Protein AF-A0A7J9Y0C4-F1 (afdb_monomer)

Nearest PDB structures (foldseek):
  8fed-assembly1_K  TM=6.195E-01  e=1.958E-02  Mycolicibacterium smegmatis MC2 155
  6s18-assembly1_B  TM=3.245E-01  e=1.858E+00  Pseudomonas putida KT2440
  6s37-assembly1_A  TM=3.570E-01  e=3.323E+00  Pseudomonas putida KT2440
  8dl7-assembly1_A  TM=3.132E-01  e=8.342E+00  Homo sapiens

Sequence (173 aa):
MEDRWAALKERLATLTENVYPVWRERWLPVVILTAALVAVNGVARFIVWQAEVADDDNQILIGLLATIVAALLCVPAGARWAYRHRMSRVIADIGLAVVVAALLVVLVGPYFGGSTPLAEGFGFAVRQFFFYGGVMVFGAALGGLSIVTLGKDWKSRGWKRREDQIRRKPKRV

Radius of gyration: 23.0 Å; Cα contacts (8 Å, |Δi|>4): 136; chains: 1; bounding box: 72×28×74 Å

Foldseek 3Di:
DVVVVVVVVVVVVVCCVVVVVVCCVQCVLLVVLLVVLLVLLLVLLLCCQVVVCVDPVVNVVSVVVSLVVNLQSLQQVLQVDQLPDDPVSSCVSQLVSLLSSLVCCLCVNCVS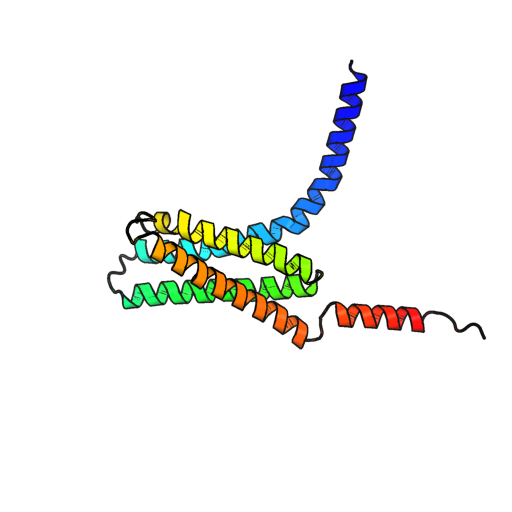NVHHSDPVHPVVSVVSSCVSSVSSVVSSVNSNVVCVVVVSGPVSVVVVVVVVVVVPPPPPD

Secondary structure (DSSP, 8-state):
-HHHHHHHHHHHHHHHHHHHHHHHHHHHHHHHHHHHHHHHHHHHHHHHHHTT---HHHHHHHHHHHHHHHHHHHHHHHHHHHHHS-HHHHHHHHHHHHHHHHHHHHHTGGGGGT--TTTT-HHHHHHHHHHHHHHHHHHHHHHHHHHHHTT--HHHHHHHHHHHHHHHSPP--

Solvent-accessible surface area (backbone atoms only — not comparable to full-atom values): 9056 Å² total; per-residue (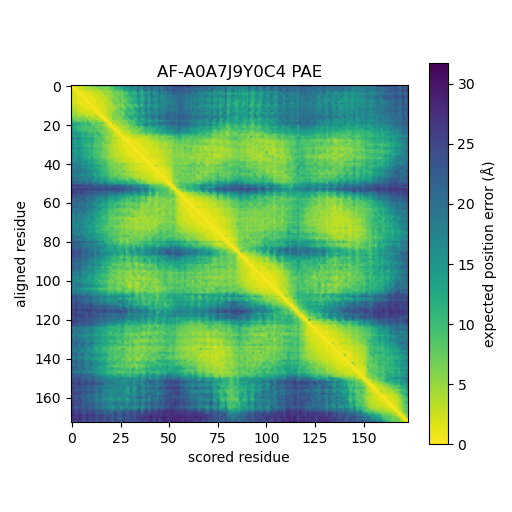Å²): 120,65,69,64,54,53,56,49,51,53,52,49,51,57,47,48,66,62,45,52,59,57,46,51,73,60,46,46,60,38,50,50,52,24,50,51,48,36,48,47,51,38,52,46,33,36,50,47,49,75,63,63,62,83,48,67,69,58,53,51,49,48,55,50,52,38,51,51,53,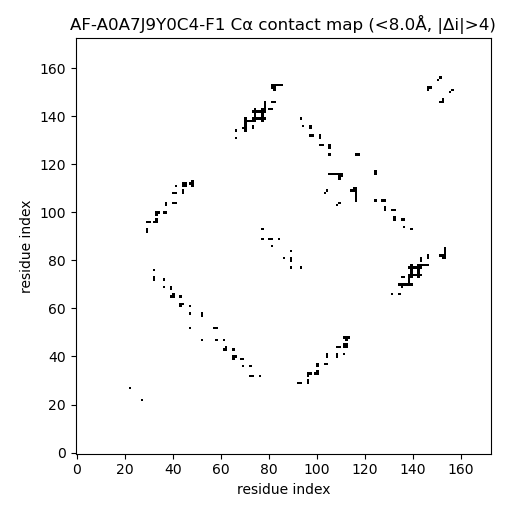42,16,57,58,25,18,60,52,23,25,56,38,47,59,73,47,63,66,76,58,44,52,52,50,50,50,50,27,44,50,53,25,32,50,45,43,51,63,52,34,27,64,46,50,80,44,68,70,59,79,85,35,68,70,52,49,53,50,50,36,52,53,54,35,48,46,36,50,49,22,21,48,53,17,30,48,54,35,51,75,66,60,60,30,58,66,54,55,52,49,52,55,50,48,52,53,60,71,68,49,78,79,86,123

pLDDT: mean 73.61, std 8.01, range [52.47, 91.69]

Structure (mmCIF, N/CA/C/O backbone):
data_AF-A0A7J9Y0C4-F1
#
_entry.id   AF-A0A7J9Y0C4-F1
#
loop_
_atom_site.group_PDB
_atom_site.id
_atom_site.type_symbol
_atom_site.label_atom_id
_atom_site.label_alt_id
_atom_site.label_comp_id
_atom_site.label_asym_id
_atom_site.label_entity_id
_atom_site.label_seq_id
_atom_site.pdbx_PDB_ins_code
_atom_site.Cartn_x
_atom_site.Cartn_y
_atom_site.Cartn_z
_atom_site.occupancy
_atom_site.B_iso_or_equiv
_atom_site.auth_seq_id
_atom_site.auth_comp_id
_atom_site.auth_asym_id
_atom_site.auth_atom_id
_atom_site.pdbx_PDB_model_num
ATOM 1 N N . MET A 1 1 ? -49.471 9.489 -10.224 1.00 77.38 1 MET A N 1
ATOM 2 C CA . MET A 1 1 ? -48.169 8.905 -10.642 1.00 77.38 1 MET A CA 1
ATOM 3 C C . MET A 1 1 ? -47.024 9.698 -10.006 1.00 77.38 1 MET A C 1
ATOM 5 O O . MET A 1 1 ? -46.015 9.095 -9.658 1.00 77.38 1 MET A O 1
ATOM 9 N N . GLU A 1 2 ? -47.213 11.004 -9.764 1.00 86.00 2 GLU A N 1
ATOM 10 C CA . GLU A 1 2 ? -46.313 11.878 -8.996 1.00 86.00 2 GLU A CA 1
ATOM 11 C C . GLU A 1 2 ? -45.940 11.377 -7.592 1.00 86.00 2 GLU A C 1
ATOM 13 O O . GLU A 1 2 ? -44.769 11.466 -7.229 1.00 86.00 2 GLU A O 1
ATOM 18 N N . ASP A 1 3 ? -46.862 10.791 -6.823 1.00 87.25 3 ASP A N 1
ATOM 19 C CA . ASP A 1 3 ? -46.571 10.398 -5.428 1.00 87.25 3 ASP A CA 1
ATOM 20 C C . ASP A 1 3 ? -45.463 9.339 -5.321 1.00 87.25 3 ASP A C 1
ATOM 22 O O . ASP A 1 3 ? -44.634 9.354 -4.409 1.00 87.25 3 ASP A O 1
ATOM 26 N N . ARG A 1 4 ? -45.378 8.447 -6.318 1.00 88.56 4 ARG A N 1
ATOM 27 C CA . ARG A 1 4 ? -44.307 7.442 -6.408 1.00 88.56 4 ARG A CA 1
ATOM 28 C C . ARG A 1 4 ? -42.948 8.082 -6.690 1.00 88.56 4 ARG A C 1
ATOM 30 O O . ARG A 1 4 ? -41.934 7.570 -6.223 1.00 88.56 4 ARG A O 1
ATOM 37 N N . TRP A 1 5 ? -42.924 9.190 -7.431 1.00 89.00 5 TRP A N 1
ATOM 38 C CA . TRP A 1 5 ? -41.705 9.938 -7.738 1.00 89.00 5 TRP A CA 1
ATOM 39 C C . TRP A 1 5 ? -41.221 10.766 -6.548 1.00 89.00 5 TRP A C 1
ATOM 41 O O . TRP A 1 5 ? -40.013 10.836 -6.320 1.00 89.00 5 TRP A O 1
ATOM 51 N N . ALA A 1 6 ? -42.136 11.336 -5.760 1.00 91.19 6 ALA A N 1
ATOM 52 C CA . ALA A 1 6 ? -41.797 12.036 -4.522 1.00 91.19 6 ALA A CA 1
ATOM 53 C C . ALA A 1 6 ? -41.156 11.081 -3.498 1.00 91.19 6 ALA A C 1
ATOM 55 O O . ALA A 1 6 ? -40.050 11.340 -3.021 1.00 91.19 6 ALA A O 1
ATOM 56 N N . ALA A 1 7 ? -41.770 9.914 -3.278 1.00 89.69 7 ALA A N 1
ATOM 57 C CA . ALA A 1 7 ? -41.233 8.885 -2.386 1.00 89.69 7 ALA A CA 1
ATOM 58 C C . ALA A 1 7 ? -39.870 8.328 -2.853 1.00 89.69 7 ALA A C 1
ATOM 60 O O . ALA A 1 7 ? -39.013 7.983 -2.037 1.00 89.69 7 ALA A O 1
ATOM 61 N N . LEU A 1 8 ? -39.637 8.250 -4.169 1.00 89.69 8 LEU A N 1
ATOM 62 C CA . LEU A 1 8 ? -38.345 7.841 -4.733 1.00 89.69 8 LEU A CA 1
ATOM 63 C C . LEU A 1 8 ? -37.245 8.875 -4.475 1.00 89.69 8 LEU A C 1
ATOM 65 O O . LEU A 1 8 ? -36.132 8.492 -4.124 1.00 89.69 8 LEU A O 1
ATOM 69 N N . LYS A 1 9 ? -37.545 10.171 -4.615 1.00 91.69 9 LYS A N 1
ATOM 70 C CA . LYS A 1 9 ? -36.578 11.249 -4.353 1.00 91.69 9 LYS A CA 1
ATOM 71 C C . LYS A 1 9 ? -36.159 11.292 -2.886 1.00 91.69 9 LYS A C 1
ATOM 73 O O . LYS A 1 9 ? -34.971 11.408 -2.607 1.00 91.69 9 LYS A O 1
ATOM 78 N N . GLU A 1 10 ? -37.102 11.123 -1.965 1.00 89.75 10 GLU A N 1
ATOM 79 C CA . GLU A 1 10 ? -36.823 11.081 -0.525 1.00 89.75 10 GLU A CA 1
ATOM 80 C C 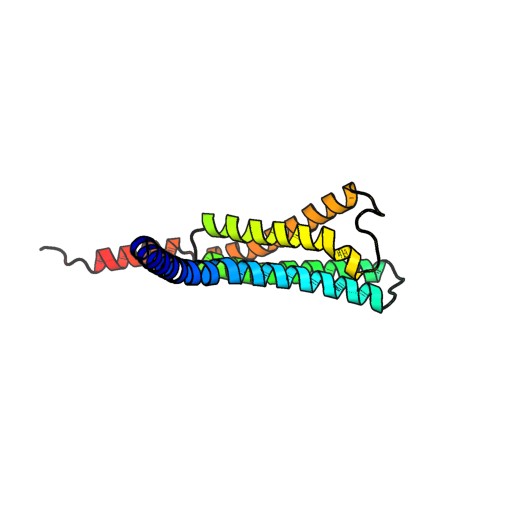. GLU A 1 10 ? -35.981 9.851 -0.138 1.00 89.75 10 GLU A C 1
ATOM 82 O O . GLU A 1 10 ? -35.003 9.950 0.608 1.00 89.75 10 GLU A O 1
ATOM 87 N N . ARG A 1 11 ? -36.274 8.688 -0.735 1.00 85.44 11 ARG A N 1
ATOM 88 C CA . ARG A 1 11 ? -35.441 7.485 -0.580 1.00 85.44 11 ARG A CA 1
ATOM 89 C C . ARG A 1 11 ? -34.039 7.659 -1.155 1.00 85.44 11 ARG A C 1
ATOM 91 O O . ARG A 1 11 ? -33.076 7.208 -0.547 1.00 85.44 11 ARG A O 1
ATOM 98 N N . LEU A 1 12 ? -33.897 8.309 -2.307 1.00 85.19 12 LEU A N 1
ATOM 99 C CA . LEU A 1 12 ? -32.582 8.575 -2.889 1.00 85.19 12 LEU A CA 1
ATOM 100 C C . LEU A 1 12 ? -31.783 9.560 -2.032 1.00 85.19 12 LEU A C 1
ATOM 102 O O . LEU A 1 12 ? -30.613 9.294 -1.782 1.00 85.19 12 LEU A O 1
ATOM 106 N N . ALA A 1 13 ? -32.417 10.619 -1.522 1.00 84.75 13 ALA A N 1
ATOM 107 C CA . ALA A 1 13 ? -31.786 11.596 -0.637 1.00 84.75 13 ALA A CA 1
ATOM 108 C C . ALA A 1 13 ? -31.270 10.943 0.660 1.00 84.75 13 ALA A C 1
ATOM 110 O O . ALA A 1 13 ? -30.095 11.080 1.003 1.00 84.75 13 ALA A O 1
ATOM 111 N N . THR A 1 14 ? -32.105 10.137 1.319 1.00 82.00 14 THR A N 1
ATOM 112 C CA . THR A 1 14 ? -31.733 9.416 2.552 1.00 82.00 14 THR A CA 1
ATOM 113 C C . THR A 1 14 ? -30.663 8.346 2.324 1.00 82.00 14 THR A C 1
ATOM 115 O O . THR A 1 14 ? -29.793 8.148 3.180 1.00 82.00 14 THR A O 1
ATOM 118 N N . LEU A 1 15 ? -30.678 7.668 1.169 1.00 78.06 15 LEU A N 1
ATOM 119 C CA . LEU A 1 15 ? -29.606 6.753 0.776 1.00 78.06 15 LEU A CA 1
ATOM 120 C C . LEU A 1 15 ? -28.305 7.514 0.549 1.00 78.06 15 LEU A C 1
ATOM 122 O O . LEU A 1 15 ? -27.283 7.126 1.103 1.00 78.06 15 LEU A O 1
ATOM 126 N N . THR A 1 16 ? -28.324 8.612 -0.206 1.00 73.75 16 THR A N 1
ATOM 127 C CA . THR A 1 16 ? -27.120 9.412 -0.436 1.00 73.75 16 THR A CA 1
ATOM 128 C C . THR A 1 16 ? -26.520 9.929 0.868 1.00 73.75 16 THR A C 1
ATOM 130 O O . THR A 1 16 ? -25.330 9.737 1.111 1.00 73.75 16 THR A O 1
ATOM 133 N N . GLU A 1 17 ? -27.338 10.495 1.752 1.00 74.25 17 GLU A N 1
ATOM 134 C CA . GLU A 1 17 ? -26.893 11.105 3.005 1.00 74.25 17 GLU A CA 1
ATOM 135 C C . GLU A 1 17 ? -26.250 10.091 3.966 1.00 74.25 17 GLU A C 1
ATOM 137 O O . GLU A 1 17 ? -25.229 10.390 4.584 1.00 74.25 17 GLU A O 1
ATOM 142 N N . ASN A 1 18 ? -26.758 8.854 4.018 1.00 71.56 18 ASN A N 1
ATOM 143 C CA . ASN A 1 18 ? -26.165 7.783 4.827 1.00 71.56 18 ASN A CA 1
ATOM 144 C C . ASN A 1 18 ? -24.964 7.091 4.160 1.00 71.56 18 ASN A C 1
ATOM 146 O O . ASN A 1 18 ? -24.058 6.610 4.843 1.00 71.56 18 ASN A O 1
ATOM 150 N N . VAL A 1 19 ? -24.937 7.015 2.828 1.00 65.81 19 VAL A N 1
ATOM 151 C CA . VAL A 1 19 ? -23.912 6.281 2.068 1.00 65.81 19 VAL A CA 1
ATOM 152 C C . VAL A 1 19 ? -22.640 7.118 1.891 1.00 65.81 19 VAL A C 1
ATOM 154 O O . VAL A 1 19 ? -21.536 6.585 2.030 1.00 65.81 19 VAL A O 1
ATOM 157 N N . TYR A 1 20 ? -22.755 8.429 1.662 1.00 62.38 20 TYR A N 1
ATOM 158 C CA . TYR A 1 20 ? -21.607 9.323 1.468 1.00 62.38 20 TYR A CA 1
ATOM 159 C C . TYR A 1 20 ? -20.570 9.333 2.610 1.00 62.38 20 TYR A C 1
ATOM 161 O O . TYR A 1 20 ? -19.376 9.226 2.300 1.00 62.38 20 TYR A O 1
ATOM 169 N N . PRO A 1 21 ? -20.940 9.437 3.904 1.00 67.19 21 PRO A N 1
ATOM 170 C CA . PRO A 1 21 ? -19.956 9.463 4.988 1.00 67.19 21 PRO A CA 1
ATOM 171 C C . PRO A 1 21 ? -19.225 8.123 5.128 1.00 67.19 21 PRO A C 1
ATOM 173 O O . PRO A 1 21 ? -18.002 8.096 5.272 1.00 67.19 21 PRO A O 1
ATOM 176 N N . VAL A 1 22 ? -19.943 7.004 4.975 1.00 68.50 22 VAL A N 1
ATOM 177 C CA . VAL A 1 22 ? -19.369 5.651 5.053 1.00 68.50 22 VAL A CA 1
ATOM 178 C C . VAL A 1 22 ? -18.392 5.397 3.904 1.00 68.50 22 VAL A C 1
ATOM 180 O O . VAL A 1 22 ? -17.331 4.803 4.118 1.00 68.50 22 VAL A O 1
ATOM 183 N N . TRP A 1 23 ? -18.714 5.865 2.692 1.00 70.50 23 TRP A N 1
ATOM 184 C CA . TRP A 1 23 ? -17.809 5.745 1.551 1.00 70.50 23 TRP A CA 1
ATOM 185 C C . TRP A 1 23 ? -16.527 6.543 1.757 1.00 70.50 23 TRP A C 1
ATOM 187 O O . TRP A 1 23 ? -15.430 6.010 1.580 1.00 70.50 23 TRP A O 1
ATOM 197 N N . ARG A 1 24 ? -16.653 7.807 2.171 1.00 73.00 24 ARG A N 1
ATOM 198 C CA . ARG A 1 24 ? -15.507 8.705 2.312 1.00 73.00 24 ARG A CA 1
ATOM 199 C C . ARG A 1 24 ? -14.589 8.289 3.464 1.00 73.00 24 ARG A C 1
ATOM 201 O O . ARG A 1 24 ? -13.379 8.304 3.296 1.00 73.00 24 ARG A O 1
ATOM 208 N N . GLU A 1 25 ? -15.109 7.861 4.612 1.00 73.06 25 GLU A N 1
ATOM 209 C CA . GLU A 1 25 ? -14.238 7.454 5.727 1.00 73.06 25 GLU A CA 1
ATOM 210 C C . GLU A 1 25 ? -13.510 6.131 5.483 1.00 73.06 25 GLU A C 1
ATOM 212 O O . GLU A 1 25 ? -12.372 5.964 5.934 1.00 73.06 25 GLU A O 1
ATOM 217 N N . ARG A 1 26 ? -14.147 5.191 4.774 1.00 72.00 26 ARG A N 1
ATOM 218 C CA . ARG A 1 26 ? -13.587 3.852 4.567 1.00 72.00 26 ARG A CA 1
ATOM 219 C C . ARG A 1 26 ? -12.722 3.745 3.318 1.00 72.00 26 ARG A C 1
ATOM 221 O O . ARG A 1 26 ? -11.640 3.171 3.389 1.00 72.00 26 ARG A O 1
ATOM 228 N N . TRP A 1 27 ? -13.186 4.276 2.190 1.00 76.56 27 TRP A N 1
ATOM 229 C CA . TRP A 1 27 ? -12.531 4.069 0.897 1.00 76.56 27 TRP A CA 1
ATOM 230 C C . TRP A 1 27 ? -11.517 5.153 0.557 1.00 76.56 27 TRP A C 1
ATOM 232 O O . TRP A 1 27 ? -10.552 4.861 -0.138 1.00 76.56 27 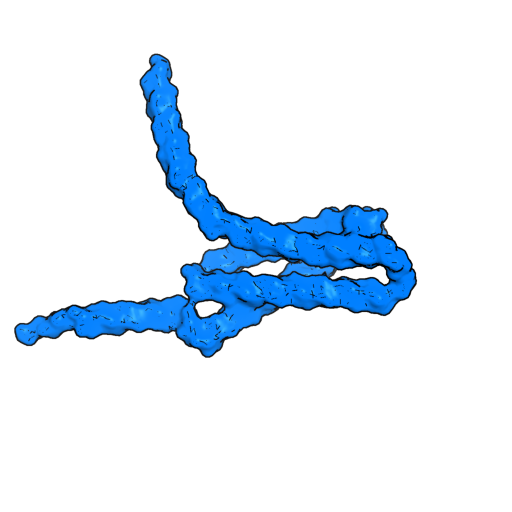TRP A O 1
ATOM 242 N N . LEU A 1 28 ? -11.660 6.375 1.079 1.00 78.56 28 LEU A N 1
ATOM 243 C CA . LEU A 1 28 ? -10.689 7.442 0.816 1.00 78.56 28 LEU A CA 1
ATOM 244 C C . LEU A 1 28 ? -9.262 7.055 1.253 1.00 78.56 28 LEU A C 1
ATOM 246 O O . LEU A 1 28 ? -8.349 7.234 0.453 1.00 78.56 28 LEU A O 1
ATOM 250 N N . PRO A 1 29 ? -9.024 6.462 2.443 1.00 76.50 29 PRO A N 1
ATOM 251 C CA . PRO A 1 29 ? -7.674 6.048 2.823 1.00 76.50 29 PRO A CA 1
ATOM 252 C C . PRO A 1 29 ? -7.139 4.894 1.959 1.00 76.50 29 PRO A C 1
ATOM 254 O O . PRO A 1 29 ? -5.955 4.886 1.640 1.00 76.50 29 PRO A O 1
ATOM 257 N N . VAL A 1 30 ? -8.006 3.957 1.546 1.00 75.81 30 VAL A N 1
ATOM 258 C CA . VAL A 1 30 ? -7.665 2.852 0.624 1.00 75.81 30 VAL A CA 1
ATOM 259 C C . VAL A 1 30 ? -7.215 3.412 -0.725 1.00 75.81 30 VAL A C 1
ATOM 261 O O . VAL A 1 30 ? -6.163 3.032 -1.236 1.00 75.81 30 VAL A O 1
ATOM 264 N N . VAL A 1 31 ? -7.991 4.343 -1.283 1.00 78.88 31 VAL A N 1
ATOM 265 C CA . VAL A 1 31 ? -7.710 4.981 -2.573 1.00 78.88 31 VAL A CA 1
ATOM 266 C C . VAL A 1 31 ? -6.439 5.821 -2.497 1.00 78.88 31 VAL A C 1
ATOM 268 O O . VAL A 1 31 ? -5.605 5.709 -3.387 1.00 78.88 31 VAL A O 1
ATOM 271 N N . ILE A 1 32 ? -6.241 6.599 -1.427 1.00 81.56 32 ILE A N 1
ATOM 272 C CA . ILE A 1 32 ? -5.019 7.393 -1.227 1.00 81.56 32 ILE A CA 1
ATOM 273 C C . ILE A 1 32 ? -3.789 6.487 -1.139 1.00 81.56 32 ILE A C 1
ATOM 275 O O . ILE A 1 32 ? -2.789 6.765 -1.792 1.00 81.56 32 ILE A O 1
ATOM 279 N N . LEU A 1 33 ? -3.856 5.398 -0.365 1.00 77.38 33 LEU A N 1
ATOM 280 C CA . LEU A 1 33 ? -2.743 4.456 -0.246 1.00 77.38 33 LEU A CA 1
ATOM 281 C C . LEU A 1 33 ? -2.435 3.801 -1.596 1.00 77.38 33 LEU A C 1
ATOM 283 O O . LEU A 1 33 ? -1.284 3.774 -2.016 1.00 77.38 33 LEU A O 1
ATOM 287 N N . THR A 1 34 ? -3.468 3.337 -2.299 1.00 80.69 34 THR A N 1
ATOM 288 C CA . THR A 1 34 ? -3.335 2.744 -3.637 1.00 80.69 34 THR A CA 1
ATOM 289 C C . THR A 1 34 ? -2.694 3.736 -4.610 1.00 80.69 34 THR A C 1
ATOM 291 O O . THR A 1 34 ? -1.720 3.401 -5.277 1.00 80.69 34 THR A O 1
ATOM 294 N N . ALA A 1 35 ? -3.189 4.976 -4.649 1.00 78.50 35 ALA A N 1
ATOM 295 C CA . ALA A 1 35 ? -2.659 6.034 -5.501 1.00 78.50 35 ALA A CA 1
ATOM 296 C C . ALA A 1 35 ? -1.202 6.376 -5.160 1.00 78.50 35 ALA A C 1
ATOM 298 O O . ALA A 1 35 ? -0.390 6.518 -6.068 1.00 78.50 35 ALA A O 1
ATOM 299 N N . ALA A 1 36 ? -0.848 6.451 -3.874 1.00 81.19 36 ALA A N 1
ATOM 300 C CA . ALA A 1 36 ? 0.523 6.705 -3.438 1.00 81.19 36 ALA A CA 1
ATOM 301 C C . ALA A 1 36 ? 1.480 5.582 -3.872 1.00 81.19 36 ALA A C 1
ATOM 303 O O . ALA A 1 36 ? 2.551 5.859 -4.405 1.00 81.19 36 ALA A O 1
ATOM 304 N N . LEU A 1 37 ? 1.080 4.318 -3.703 1.00 80.00 37 LEU A N 1
ATOM 305 C CA . LEU A 1 37 ? 1.883 3.155 -4.102 1.00 80.00 37 LEU A CA 1
ATOM 306 C C . LEU A 1 37 ? 2.097 3.096 -5.619 1.00 80.00 37 LEU A C 1
ATOM 308 O O . LEU A 1 37 ? 3.208 2.836 -6.088 1.00 80.00 37 LEU A O 1
ATOM 312 N N . VAL A 1 38 ? 1.045 3.380 -6.390 1.00 79.19 38 VAL A N 1
ATOM 313 C CA . VAL A 1 38 ? 1.130 3.469 -7.853 1.00 79.19 38 VAL A CA 1
ATOM 314 C C . VAL A 1 38 ? 2.019 4.639 -8.271 1.00 79.19 38 VAL A C 1
ATOM 316 O O . VAL A 1 38 ? 2.871 4.463 -9.138 1.00 79.19 38 VAL A O 1
ATOM 319 N N . ALA A 1 39 ? 1.884 5.804 -7.632 1.00 79.94 39 ALA A N 1
ATOM 320 C CA . ALA A 1 39 ? 2.675 6.989 -7.949 1.00 79.94 39 ALA A CA 1
ATOM 321 C C . ALA A 1 39 ? 4.176 6.771 -7.712 1.00 79.94 39 ALA A C 1
ATOM 323 O O . ALA A 1 39 ? 4.969 7.099 -8.588 1.00 79.94 39 ALA A O 1
ATOM 324 N N . VAL A 1 40 ? 4.578 6.166 -6.587 1.00 79.94 40 VAL A N 1
ATOM 325 C CA . VAL A 1 40 ? 6.000 5.873 -6.311 1.00 79.94 40 VAL A CA 1
ATOM 326 C C . VAL A 1 40 ? 6.600 4.976 -7.396 1.00 79.94 40 VAL A C 1
ATOM 328 O O . VAL A 1 40 ? 7.688 5.260 -7.893 1.00 79.94 40 VAL A O 1
ATOM 331 N N . ASN A 1 41 ? 5.878 3.932 -7.814 1.00 79.50 41 ASN A N 1
ATOM 332 C CA . ASN A 1 41 ? 6.336 3.058 -8.899 1.00 79.50 41 ASN A CA 1
ATOM 333 C C . ASN A 1 41 ? 6.387 3.768 -10.248 1.00 79.50 41 ASN A C 1
ATOM 335 O O . ASN A 1 41 ? 7.340 3.582 -11.001 1.00 79.50 41 ASN A O 1
ATOM 339 N N . GLY A 1 42 ? 5.352 4.550 -10.559 1.00 76.81 42 GLY A N 1
ATOM 340 C CA . GLY A 1 42 ? 5.271 5.307 -11.802 1.00 76.81 42 GLY A CA 1
ATOM 341 C C . GLY A 1 42 ? 6.424 6.298 -11.923 1.00 76.81 42 GLY A C 1
ATOM 342 O O . GLY A 1 42 ? 7.097 6.320 -12.946 1.00 76.81 42 GLY A O 1
ATOM 343 N N . VAL A 1 43 ? 6.715 7.046 -10.854 1.00 78.19 43 VAL A N 1
ATOM 344 C CA . VAL A 1 43 ? 7.828 8.005 -10.803 1.00 78.19 43 VAL A CA 1
ATOM 345 C C . VAL A 1 43 ? 9.174 7.300 -10.934 1.00 78.19 43 VAL A C 1
ATOM 347 O O . VAL A 1 43 ? 10.007 7.748 -11.712 1.00 78.19 43 VAL A O 1
ATOM 350 N N . ALA A 1 44 ? 9.388 6.179 -10.240 1.00 76.31 44 ALA A N 1
ATOM 351 C CA . ALA A 1 44 ? 10.634 5.423 -10.359 1.00 76.31 44 ALA A CA 1
ATOM 352 C C . ALA A 1 44 ? 10.883 4.946 -11.799 1.00 76.31 44 ALA A C 1
ATOM 354 O O . ALA A 1 44 ? 11.974 5.134 -12.331 1.00 76.31 44 ALA A O 1
ATOM 355 N N . ARG A 1 45 ? 9.855 4.392 -12.458 1.00 72.81 45 ARG A N 1
ATOM 356 C CA . ARG A 1 45 ? 9.945 3.979 -13.866 1.00 72.81 45 ARG A CA 1
ATOM 357 C C . ARG A 1 45 ? 10.131 5.160 -14.814 1.00 72.81 45 ARG A C 1
ATOM 359 O O . ARG A 1 45 ? 10.916 5.055 -15.747 1.00 72.81 45 ARG A O 1
ATOM 366 N N . PHE A 1 46 ? 9.459 6.276 -14.548 1.00 76.00 46 PHE A N 1
ATOM 367 C CA . PHE A 1 46 ? 9.610 7.495 -15.333 1.00 76.00 46 PHE A CA 1
ATOM 368 C C . PHE A 1 46 ? 11.032 8.061 -15.242 1.00 76.00 46 PHE A C 1
ATOM 370 O O . PHE A 1 46 ? 11.577 8.475 -16.258 1.00 76.00 46 PHE A O 1
ATOM 377 N N . ILE A 1 47 ? 11.656 8.031 -14.057 1.00 75.06 47 ILE A N 1
ATOM 378 C CA . ILE A 1 47 ? 13.053 8.448 -13.864 1.00 75.06 47 ILE A CA 1
ATOM 379 C C . ILE A 1 47 ? 13.998 7.544 -14.656 1.00 75.06 47 ILE A C 1
ATOM 381 O O . ILE A 1 47 ? 14.835 8.062 -15.384 1.00 75.06 47 ILE A O 1
ATOM 385 N N . VAL A 1 48 ? 13.850 6.218 -14.550 1.00 73.50 48 VAL A N 1
ATOM 386 C CA . VAL A 1 48 ? 14.679 5.260 -15.310 1.00 73.50 48 VAL A CA 1
ATOM 387 C C . VAL A 1 48 ? 14.562 5.509 -16.814 1.00 73.50 48 VAL A C 1
ATOM 389 O O . VAL A 1 48 ? 15.570 5.525 -17.513 1.00 73.50 48 VAL A O 1
ATOM 392 N N . TRP A 1 49 ? 13.340 5.746 -17.297 1.00 70.94 49 TRP A N 1
ATOM 393 C CA . TRP A 1 49 ? 13.074 6.000 -18.709 1.00 70.94 49 TRP A CA 1
ATOM 394 C C . TRP A 1 49 ? 13.630 7.345 -19.194 1.00 70.94 49 TRP A C 1
ATOM 396 O O . TRP A 1 49 ? 14.289 7.394 -20.225 1.00 70.94 49 TRP A O 1
ATOM 406 N N . GLN A 1 50 ? 13.403 8.434 -18.452 1.00 75.38 50 GLN A N 1
ATOM 407 C CA . GLN A 1 50 ? 13.879 9.773 -18.823 1.00 75.38 50 GLN A CA 1
ATOM 408 C C . GLN A 1 50 ? 15.394 9.933 -18.716 1.00 75.38 50 GLN A C 1
ATOM 410 O O . GLN A 1 50 ? 15.976 10.702 -19.473 1.00 75.38 50 GLN A O 1
ATOM 415 N N . ALA A 1 51 ? 16.029 9.254 -17.763 1.00 70.25 51 ALA A N 1
ATOM 416 C CA . ALA A 1 51 ? 17.464 9.365 -17.552 1.00 70.25 51 ALA A CA 1
ATOM 417 C C . ALA A 1 51 ? 18.286 8.431 -18.459 1.00 70.25 51 ALA A C 1
ATOM 419 O O . ALA A 1 51 ? 19.502 8.403 -18.295 1.00 70.25 51 ALA A O 1
ATOM 420 N N . GLU A 1 52 ? 17.643 7.677 -19.372 1.00 65.19 52 GLU A N 1
ATOM 421 C CA . GLU A 1 52 ? 18.278 6.679 -20.255 1.00 65.19 52 GLU A CA 1
ATOM 422 C C . GLU A 1 52 ? 19.358 5.877 -19.518 1.00 65.19 52 GLU A C 1
ATOM 424 O O . GLU A 1 52 ? 20.491 5.732 -19.978 1.00 65.19 52 GLU A O 1
ATOM 429 N N . VAL A 1 53 ? 19.020 5.410 -18.311 1.00 62.22 53 VAL A N 1
ATOM 430 C CA . VAL A 1 53 ? 19.966 4.701 -17.450 1.00 62.22 53 VAL A CA 1
ATOM 431 C C . VAL A 1 53 ? 20.293 3.370 -18.120 1.00 62.22 53 VAL A C 1
ATOM 433 O O . VAL A 1 53 ? 19.561 2.400 -17.966 1.00 62.22 53 VAL A O 1
ATOM 436 N N . ALA A 1 54 ? 21.372 3.348 -18.900 1.00 56.72 54 ALA A N 1
ATOM 437 C CA . ALA A 1 54 ? 21.819 2.178 -19.652 1.00 56.72 54 ALA A CA 1
ATOM 438 C C . ALA A 1 54 ? 22.549 1.145 -18.777 1.00 56.72 54 ALA A C 1
ATOM 440 O O . ALA A 1 54 ? 22.865 0.059 -19.250 1.00 56.72 54 ALA A O 1
ATOM 441 N N . ASP A 1 55 ? 22.845 1.502 -17.524 1.00 72.19 55 ASP A N 1
ATOM 442 C CA . ASP A 1 55 ? 23.609 0.679 -16.592 1.00 72.19 55 ASP A CA 1
ATOM 443 C C . ASP A 1 55 ? 22.660 -0.155 -15.714 1.00 72.19 55 ASP A C 1
ATOM 445 O O . ASP A 1 55 ? 21.897 0.397 -14.907 1.00 72.19 55 ASP A O 1
ATOM 449 N N . ASP A 1 56 ? 22.711 -1.481 -15.868 1.00 69.38 56 ASP A N 1
ATOM 450 C CA . ASP A 1 56 ? 21.804 -2.440 -15.216 1.00 69.38 56 ASP A CA 1
ATOM 451 C C . ASP A 1 56 ? 21.795 -2.288 -13.681 1.00 69.38 56 ASP A C 1
ATOM 453 O O . ASP A 1 56 ? 20.742 -2.369 -13.037 1.00 69.38 56 ASP A O 1
ATOM 457 N N . ASP A 1 57 ? 22.951 -1.984 -13.084 1.00 76.38 57 ASP A N 1
ATOM 458 C CA . ASP A 1 57 ? 23.101 -1.808 -11.635 1.00 76.38 57 ASP A CA 1
ATOM 459 C C . ASP A 1 57 ? 22.275 -0.627 -11.100 1.00 76.38 57 ASP A C 1
ATOM 461 O O . ASP A 1 57 ? 21.624 -0.719 -10.051 1.00 76.38 57 ASP A O 1
ATOM 465 N N . ASN A 1 58 ? 22.232 0.483 -11.842 1.00 74.06 58 ASN A N 1
ATOM 466 C CA . ASN A 1 58 ? 21.470 1.667 -11.451 1.00 74.06 58 ASN A CA 1
ATOM 467 C C . ASN A 1 58 ? 19.961 1.430 -11.589 1.00 74.06 58 ASN A C 1
ATOM 469 O O . ASN A 1 58 ? 19.180 1.873 -10.741 1.00 74.06 58 ASN A O 1
ATOM 473 N N . GLN A 1 59 ? 19.538 0.684 -12.611 1.00 71.56 59 GLN A N 1
ATOM 474 C CA . GLN A 1 59 ? 18.137 0.316 -12.795 1.00 71.56 59 GLN A CA 1
ATOM 475 C C . GLN A 1 59 ? 17.636 -0.593 -11.660 1.00 71.56 59 GLN A C 1
ATOM 477 O O . GLN A 1 59 ? 16.541 -0.373 -11.124 1.00 71.56 59 GLN A O 1
ATOM 482 N N . ILE A 1 60 ? 18.455 -1.561 -11.233 1.00 75.81 60 ILE A N 1
ATOM 483 C CA . ILE A 1 60 ? 18.157 -2.433 -10.088 1.00 75.81 60 ILE A CA 1
ATOM 484 C C . ILE A 1 60 ? 18.071 -1.617 -8.792 1.00 75.81 60 ILE A C 1
ATOM 486 O O . ILE A 1 60 ? 17.110 -1.777 -8.031 1.00 75.81 60 ILE A O 1
ATOM 490 N N . LEU A 1 61 ? 19.024 -0.710 -8.545 1.00 77.75 61 LEU A N 1
ATOM 491 C CA . LEU A 1 61 ? 19.032 0.143 -7.351 1.00 77.75 61 LEU A CA 1
ATOM 492 C C . LEU A 1 61 ? 17.799 1.050 -7.267 1.00 77.75 61 LEU A C 1
ATOM 494 O O . LEU A 1 61 ? 17.186 1.146 -6.201 1.00 77.75 61 LEU A O 1
ATOM 498 N N . ILE A 1 62 ? 17.389 1.677 -8.374 1.00 76.00 62 ILE A N 1
ATOM 499 C CA . ILE A 1 62 ? 16.194 2.535 -8.410 1.00 76.00 62 ILE A CA 1
ATOM 500 C C . ILE A 1 62 ? 14.930 1.714 -8.120 1.00 76.00 62 ILE A C 1
ATOM 502 O O . ILE A 1 62 ? 14.093 2.130 -7.313 1.00 76.00 62 ILE A O 1
ATOM 506 N N . GLY A 1 63 ? 14.803 0.525 -8.720 1.00 75.19 63 GLY A N 1
ATOM 507 C CA . GLY A 1 63 ? 13.690 -0.388 -8.450 1.00 75.19 63 GLY A CA 1
ATOM 508 C C . GLY A 1 63 ? 13.644 -0.851 -6.990 1.00 75.19 63 GLY A C 1
ATOM 509 O O . GLY A 1 63 ? 12.573 -0.875 -6.370 1.00 75.19 63 GLY A O 1
ATOM 510 N N . LEU A 1 64 ? 14.804 -1.155 -6.404 1.00 79.38 64 LEU A N 1
ATOM 511 C CA . LEU A 1 64 ? 14.928 -1.531 -4.997 1.00 79.38 64 LEU A CA 1
ATOM 512 C C . LEU A 1 64 ? 14.511 -0.379 -4.073 1.00 79.38 64 LEU A C 1
ATOM 514 O O . LEU A 1 64 ? 13.678 -0.579 -3.187 1.00 79.38 64 LEU A O 1
ATOM 518 N N . LEU A 1 65 ? 15.029 0.830 -4.307 1.00 79.69 65 LEU A N 1
ATOM 519 C CA . LEU A 1 65 ? 14.678 2.022 -3.532 1.00 79.69 65 LEU A CA 1
ATOM 520 C C . LEU A 1 65 ? 13.180 2.325 -3.613 1.00 79.69 65 LEU A C 1
ATOM 522 O O . LEU A 1 65 ? 12.549 2.547 -2.581 1.00 79.69 65 LEU A O 1
ATOM 526 N N . ALA A 1 66 ? 12.581 2.258 -4.804 1.00 78.25 66 ALA A N 1
ATOM 527 C CA . ALA A 1 66 ? 11.144 2.453 -4.983 1.00 78.25 66 ALA A CA 1
ATOM 528 C C . ALA A 1 66 ? 10.318 1.427 -4.191 1.00 78.25 66 ALA A C 1
ATOM 530 O O . ALA A 1 66 ? 9.310 1.769 -3.570 1.00 78.25 66 ALA A O 1
ATOM 531 N N . THR A 1 67 ? 10.772 0.172 -4.166 1.00 78.00 67 THR A N 1
ATOM 532 C CA . THR A 1 67 ? 10.133 -0.908 -3.403 1.00 78.00 67 THR A CA 1
ATOM 533 C C . THR A 1 67 ? 10.247 -0.674 -1.893 1.00 78.00 67 THR A C 1
ATOM 535 O O . THR A 1 67 ? 9.264 -0.835 -1.169 1.00 78.00 67 THR A O 1
ATOM 538 N N . ILE A 1 68 ? 11.412 -0.230 -1.409 1.00 81.19 68 ILE A N 1
ATOM 539 C CA . ILE A 1 68 ? 11.628 0.125 0.003 1.00 81.19 68 ILE A CA 1
ATOM 540 C C . ILE A 1 68 ? 10.737 1.306 0.406 1.00 81.19 68 ILE A C 1
ATOM 542 O O . ILE A 1 68 ? 10.082 1.252 1.447 1.00 81.19 68 ILE A O 1
ATOM 546 N N . VAL A 1 69 ? 10.660 2.353 -0.419 1.00 83.62 69 VAL A N 1
ATOM 547 C CA . VAL A 1 69 ? 9.802 3.521 -0.167 1.00 83.62 69 VAL A CA 1
ATOM 548 C C . VAL A 1 69 ? 8.328 3.113 -0.114 1.00 83.62 69 VAL A C 1
ATOM 550 O O . VAL A 1 69 ? 7.615 3.517 0.804 1.00 83.62 69 VAL A O 1
ATOM 553 N N . ALA A 1 70 ? 7.870 2.260 -1.033 1.00 78.88 70 ALA A N 1
ATOM 554 C CA . ALA A 1 70 ? 6.510 1.724 -1.004 1.00 78.88 70 ALA A CA 1
ATOM 555 C C . ALA A 1 70 ? 6.233 0.908 0.273 1.00 78.88 70 ALA A C 1
ATOM 557 O O . ALA A 1 70 ? 5.193 1.089 0.910 1.00 78.88 70 ALA A O 1
ATOM 558 N N . ALA A 1 71 ? 7.182 0.071 0.705 1.00 80.50 71 ALA A N 1
ATOM 559 C CA . ALA A 1 71 ? 7.081 -0.663 1.965 1.00 80.50 71 ALA A CA 1
ATOM 560 C C . ALA A 1 71 ? 6.976 0.285 3.170 1.00 80.50 71 ALA A C 1
ATOM 562 O O . ALA A 1 71 ? 6.133 0.086 4.048 1.00 80.50 71 ALA A O 1
ATOM 563 N N . LEU A 1 72 ? 7.788 1.346 3.189 1.00 83.00 72 LEU A N 1
ATOM 564 C CA . LEU A 1 72 ? 7.781 2.367 4.234 1.00 83.00 72 LEU A CA 1
ATOM 565 C C . LEU A 1 72 ? 6.469 3.152 4.277 1.00 83.00 72 LEU A C 1
ATOM 567 O O . LEU A 1 72 ? 6.028 3.487 5.370 1.00 83.00 72 LEU A O 1
ATOM 571 N N . LEU A 1 73 ? 5.808 3.398 3.141 1.00 81.38 73 LEU A N 1
ATOM 572 C CA . LEU A 1 73 ? 4.471 4.010 3.101 1.00 81.38 73 LEU A CA 1
ATOM 573 C C . LEU A 1 73 ? 3.389 3.094 3.693 1.00 81.38 73 LEU A C 1
ATOM 575 O O . LEU A 1 73 ? 2.436 3.575 4.315 1.00 81.38 73 LEU A O 1
ATOM 579 N N . CYS A 1 74 ? 3.551 1.775 3.564 1.00 78.88 74 CYS A N 1
ATOM 580 C CA . CYS A 1 74 ? 2.641 0.799 4.160 1.00 78.88 74 CYS A CA 1
ATOM 581 C C . CYS A 1 74 ? 2.749 0.730 5.694 1.00 78.88 74 CYS A C 1
ATOM 583 O O . CYS A 1 74 ? 1.751 0.429 6.350 1.00 78.88 74 CYS A O 1
ATOM 585 N N . VAL A 1 75 ? 3.903 1.057 6.290 1.00 79.19 75 VAL A N 1
ATOM 586 C CA . VAL A 1 75 ? 4.111 1.043 7.754 1.00 79.19 75 VAL A CA 1
ATOM 587 C C . VAL A 1 75 ? 3.155 1.992 8.506 1.00 79.19 75 VAL A C 1
ATOM 589 O O . VAL A 1 75 ? 2.391 1.515 9.350 1.00 79.19 75 VAL A O 1
ATOM 592 N N . PRO A 1 76 ? 3.110 3.316 8.240 1.00 77.94 76 PRO A N 1
ATOM 593 C CA . PRO A 1 76 ? 2.197 4.222 8.930 1.00 77.94 76 PRO A CA 1
ATOM 594 C C . PRO A 1 76 ? 0.732 3.936 8.587 1.00 77.94 76 PRO A C 1
ATOM 596 O O . PRO A 1 76 ? -0.137 4.156 9.433 1.00 77.94 76 PRO A O 1
ATOM 599 N N . ALA A 1 77 ? 0.439 3.412 7.390 1.00 77.88 77 ALA A N 1
ATOM 600 C CA . ALA A 1 77 ? -0.906 2.974 7.024 1.00 77.88 77 ALA A CA 1
ATOM 601 C C . ALA A 1 77 ? -1.363 1.789 7.893 1.00 77.88 77 ALA A C 1
ATOM 603 O O . ALA A 1 77 ? -2.427 1.854 8.516 1.00 77.88 77 ALA A O 1
ATOM 604 N N . GLY A 1 78 ? -0.520 0.758 8.020 1.00 73.38 78 GLY A N 1
ATOM 605 C CA . GLY A 1 78 ? -0.739 -0.390 8.900 1.00 73.38 78 GLY A CA 1
ATOM 606 C C . GLY A 1 78 ? -0.882 0.025 10.365 1.00 73.38 78 GLY A C 1
ATOM 607 O O . GLY A 1 78 ? -1.842 -0.368 11.028 1.00 73.38 78 GLY A O 1
ATOM 608 N N . ALA A 1 79 ? -0.008 0.912 10.848 1.00 74.31 79 ALA A N 1
ATOM 609 C CA . ALA A 1 79 ? -0.059 1.434 12.212 1.00 74.31 79 ALA A CA 1
ATOM 610 C C . ALA A 1 79 ? -1.344 2.243 12.486 1.00 74.31 79 ALA A C 1
ATOM 612 O O . ALA A 1 79 ? -2.053 2.020 13.473 1.00 74.31 79 ALA A O 1
ATOM 613 N N . ARG A 1 80 ? -1.704 3.174 11.595 1.00 74.06 80 ARG A N 1
ATOM 614 C CA . ARG A 1 80 ? -2.902 4.015 11.749 1.00 74.06 80 ARG A CA 1
ATOM 615 C C . ARG A 1 80 ? -4.183 3.184 11.739 1.00 74.06 80 ARG A C 1
ATOM 617 O O . ARG A 1 80 ? -5.107 3.481 12.503 1.00 74.06 80 ARG A O 1
ATOM 624 N N . TRP A 1 81 ? -4.256 2.160 10.893 1.00 70.56 81 TRP A N 1
ATOM 625 C CA . TRP A 1 81 ? -5.430 1.298 10.817 1.00 70.56 81 TRP A CA 1
ATOM 626 C C . TRP A 1 81 ? -5.516 0.291 11.964 1.00 70.56 81 TRP A C 1
ATOM 628 O O . TRP A 1 81 ? -6.604 0.163 12.534 1.00 70.56 81 TRP A O 1
ATOM 638 N N . ALA A 1 82 ? -4.396 -0.298 12.399 1.00 67.12 82 ALA A N 1
ATOM 639 C CA . ALA A 1 82 ? -4.334 -1.112 13.618 1.00 67.12 82 ALA A CA 1
ATOM 640 C C . ALA A 1 82 ? -4.764 -0.319 14.867 1.00 67.12 82 ALA A C 1
ATOM 642 O O . ALA A 1 82 ? -5.384 -0.858 15.782 1.00 67.12 82 ALA A O 1
ATOM 643 N N . TYR A 1 83 ? -4.509 0.993 14.889 1.00 64.19 83 TYR A N 1
ATOM 644 C CA . TYR A 1 83 ? -4.914 1.860 15.994 1.00 64.19 83 TYR A CA 1
ATOM 645 C C . TYR A 1 83 ? -6.419 2.197 16.028 1.00 64.19 83 TYR A C 1
ATOM 647 O O . TYR A 1 83 ? -6.935 2.508 17.109 1.00 64.19 83 TYR A O 1
ATOM 655 N N . ARG A 1 84 ? -7.125 2.194 14.883 1.00 63.28 84 ARG A N 1
ATOM 656 C CA . ARG A 1 84 ? -8.526 2.664 14.778 1.00 63.28 84 ARG A CA 1
ATOM 657 C C . ARG A 1 84 ? -9.579 1.565 14.591 1.00 63.28 84 ARG A C 1
ATOM 659 O O . ARG A 1 84 ? -10.718 1.805 14.980 1.00 63.28 84 ARG A O 1
ATOM 666 N N . HIS A 1 85 ? -9.254 0.407 14.013 1.00 62.00 85 HIS A N 1
ATOM 667 C CA . HIS A 1 85 ? -10.267 -0.566 13.574 1.00 62.00 85 HIS A CA 1
ATOM 668 C C . HIS A 1 85 ? -9.960 -2.014 13.987 1.00 62.00 85 HIS A C 1
ATOM 670 O O . HIS A 1 85 ? -8.816 -2.391 14.213 1.00 62.00 85 HIS A O 1
ATOM 676 N N . ARG A 1 86 ? -11.013 -2.841 14.077 1.00 63.19 86 ARG A N 1
ATOM 677 C CA . ARG A 1 86 ? -10.931 -4.280 14.387 1.00 63.19 86 ARG A CA 1
ATOM 678 C C . ARG A 1 86 ? -10.085 -4.992 13.318 1.00 63.19 86 ARG A C 1
ATOM 680 O O . ARG A 1 86 ? -10.359 -4.826 12.131 1.00 63.19 86 ARG A O 1
ATOM 687 N N . MET A 1 87 ? -9.109 -5.801 13.744 1.00 57.94 87 MET A N 1
ATOM 688 C CA . MET A 1 87 ? -8.068 -6.419 12.896 1.00 57.94 87 MET A CA 1
ATOM 689 C C . MET A 1 87 ? -8.606 -7.104 11.623 1.00 57.94 87 MET A C 1
ATOM 691 O O . MET A 1 87 ? -7.995 -7.009 10.564 1.00 57.94 87 MET A O 1
ATOM 695 N N . SER A 1 88 ? -9.789 -7.727 11.688 1.00 61.34 88 SER A N 1
ATOM 696 C CA . SER A 1 88 ? -10.416 -8.400 10.540 1.00 61.34 88 SER A CA 1
ATOM 697 C C . SER A 1 88 ? -10.782 -7.456 9.389 1.00 61.34 88 SER A C 1
ATOM 699 O O . SER A 1 88 ? -10.685 -7.839 8.228 1.00 61.34 88 SER A O 1
ATOM 701 N N . ARG A 1 89 ? -11.178 -6.213 9.690 1.00 66.94 89 ARG A N 1
ATOM 702 C CA . ARG A 1 89 ? -11.502 -5.205 8.667 1.00 66.94 89 ARG A CA 1
ATOM 703 C C . ARG A 1 89 ? -10.238 -4.588 8.072 1.00 66.94 89 ARG A C 1
ATOM 705 O O . ARG A 1 89 ? -10.203 -4.293 6.886 1.00 66.94 89 ARG A O 1
ATOM 712 N N . VAL A 1 90 ? -9.198 -4.455 8.895 1.00 66.31 90 VAL A N 1
ATOM 713 C CA . VAL A 1 90 ? -7.888 -3.915 8.505 1.00 66.31 90 VAL A CA 1
ATOM 714 C C . VAL A 1 90 ? -7.202 -4.825 7.487 1.00 66.31 90 VAL A C 1
ATOM 716 O O . VAL A 1 90 ? -6.712 -4.339 6.475 1.00 66.31 90 VAL A O 1
ATOM 719 N N . ILE A 1 91 ? -7.232 -6.142 7.710 1.00 67.69 91 ILE A N 1
ATOM 720 C CA . ILE A 1 91 ? -6.651 -7.120 6.779 1.00 67.69 91 ILE A CA 1
ATOM 721 C C . ILE A 1 91 ? -7.362 -7.074 5.419 1.00 67.69 91 ILE A C 1
ATOM 723 O O . ILE A 1 91 ? -6.695 -7.093 4.389 1.00 67.69 91 ILE A O 1
ATOM 727 N N . ALA A 1 92 ? -8.694 -6.961 5.404 1.00 73.69 92 ALA A N 1
ATOM 728 C CA . ALA A 1 92 ? -9.463 -6.897 4.162 1.00 73.69 92 ALA A CA 1
ATOM 729 C C . ALA A 1 92 ? -9.210 -5.598 3.375 1.00 73.69 92 ALA A C 1
ATOM 731 O O . ALA A 1 92 ? -8.973 -5.652 2.171 1.00 73.69 92 ALA A O 1
ATOM 732 N N . ASP A 1 93 ? -9.224 -4.441 4.048 1.00 73.06 93 ASP A N 1
ATOM 733 C CA . ASP A 1 93 ? -9.069 -3.140 3.386 1.00 73.06 93 ASP A CA 1
ATOM 734 C C . ASP A 1 93 ? -7.603 -2.908 2.924 1.00 73.06 93 ASP A C 1
ATOM 736 O O . ASP A 1 93 ? -7.389 -2.417 1.815 1.00 73.06 93 ASP A O 1
ATOM 740 N N . ILE A 1 94 ? -6.590 -3.334 3.705 1.00 71.38 94 ILE A N 1
ATOM 741 C CA . ILE A 1 94 ? -5.168 -3.323 3.282 1.00 71.38 94 ILE A CA 1
ATOM 742 C C . ILE A 1 94 ? -4.932 -4.328 2.160 1.00 71.38 94 ILE A C 1
ATOM 744 O O . ILE A 1 94 ? -4.305 -3.987 1.162 1.00 71.38 94 ILE A O 1
ATOM 748 N N . GLY A 1 95 ? -5.419 -5.561 2.317 1.00 74.31 95 GLY A N 1
ATOM 749 C CA . GLY A 1 95 ? -5.231 -6.613 1.323 1.00 74.31 95 GLY A CA 1
ATOM 750 C C . GLY A 1 95 ? -5.797 -6.202 -0.032 1.00 74.31 95 GLY A C 1
ATOM 751 O O . GLY A 1 95 ? -5.118 -6.343 -1.045 1.00 74.31 95 GLY A O 1
ATOM 752 N N . LEU A 1 96 ? -6.989 -5.598 -0.045 1.00 78.94 96 LEU A N 1
ATOM 753 C CA . LEU A 1 96 ? -7.585 -5.064 -1.265 1.00 78.94 96 LEU A CA 1
ATOM 754 C C . LEU A 1 96 ? -6.745 -3.926 -1.862 1.00 78.94 96 LEU A C 1
ATOM 756 O O . LEU A 1 96 ? -6.477 -3.952 -3.059 1.00 78.94 96 LEU A O 1
ATOM 760 N N . ALA A 1 97 ? -6.292 -2.965 -1.047 1.00 76.31 97 ALA A N 1
ATOM 761 C CA . ALA A 1 97 ? -5.439 -1.866 -1.511 1.00 76.31 97 ALA A CA 1
ATOM 762 C C . ALA A 1 97 ? -4.147 -2.382 -2.162 1.00 76.31 97 ALA A C 1
ATOM 764 O O . ALA A 1 97 ? -3.776 -1.943 -3.246 1.00 76.31 97 ALA A O 1
ATOM 765 N N . VAL A 1 98 ? -3.484 -3.346 -1.516 1.00 76.06 98 VAL A N 1
ATOM 766 C CA . VAL A 1 98 ? -2.231 -3.937 -1.996 1.00 76.06 98 VAL A CA 1
ATOM 767 C C . VAL A 1 98 ? -2.451 -4.720 -3.284 1.00 76.06 98 VAL A C 1
ATOM 769 O O . VAL A 1 98 ? -1.672 -4.561 -4.217 1.00 76.06 98 VAL A O 1
ATOM 772 N N . VAL A 1 99 ? -3.515 -5.525 -3.372 1.00 80.00 99 VAL A N 1
ATOM 773 C CA . VAL A 1 99 ? -3.834 -6.289 -4.589 1.00 80.00 99 VAL A CA 1
ATOM 774 C C . VAL A 1 99 ? -4.149 -5.354 -5.752 1.00 80.00 99 VAL A C 1
ATOM 776 O O . VAL A 1 99 ? -3.605 -5.535 -6.839 1.00 80.00 99 VAL A O 1
ATOM 779 N N . VAL A 1 100 ? -4.979 -4.331 -5.533 1.00 82.00 100 VAL A N 1
ATOM 780 C CA . VAL A 1 100 ? -5.322 -3.352 -6.574 1.00 82.00 100 VAL A CA 1
ATOM 781 C C . VAL A 1 100 ? -4.086 -2.559 -6.996 1.00 82.00 100 VAL A C 1
ATOM 783 O O . VAL A 1 100 ? -3.841 -2.415 -8.191 1.00 82.00 100 VAL A O 1
ATOM 786 N N . ALA A 1 101 ? -3.272 -2.097 -6.045 1.00 76.69 101 ALA A N 1
ATOM 787 C CA . ALA A 1 101 ? -2.027 -1.397 -6.342 1.00 76.69 101 ALA A CA 1
ATOM 788 C C . ALA A 1 101 ? -1.060 -2.284 -7.134 1.00 76.69 101 ALA A C 1
ATOM 790 O O . ALA A 1 101 ? -0.532 -1.847 -8.149 1.00 76.69 101 ALA A O 1
ATOM 791 N N . ALA A 1 102 ? -0.862 -3.536 -6.721 1.00 74.75 102 ALA A N 1
ATOM 792 C CA . ALA A 1 102 ? 0.026 -4.466 -7.406 1.00 74.75 102 ALA A CA 1
ATOM 793 C C . ALA A 1 102 ? -0.471 -4.792 -8.825 1.00 74.75 102 ALA A C 1
ATOM 795 O O . ALA A 1 102 ? 0.331 -4.804 -9.756 1.00 74.75 102 ALA A O 1
ATOM 796 N N . LEU A 1 103 ? -1.783 -4.964 -9.025 1.00 78.38 103 LEU A N 1
ATOM 797 C CA . LEU A 1 103 ? -2.369 -5.116 -10.362 1.00 78.38 103 LEU A CA 1
ATOM 798 C C . LEU A 1 103 ? -2.123 -3.877 -11.228 1.00 78.38 103 LEU A C 1
ATOM 800 O O . LEU A 1 103 ? -1.685 -4.006 -12.368 1.00 78.38 103 LEU A O 1
ATOM 804 N N . LEU A 1 104 ? -2.351 -2.676 -10.690 1.00 76.50 104 LEU A N 1
ATOM 805 C CA . LEU A 1 104 ? -2.108 -1.426 -11.410 1.00 76.50 104 LEU A CA 1
ATOM 806 C C . LEU A 1 104 ? -0.622 -1.232 -11.737 1.00 76.50 104 LEU A C 1
ATOM 808 O O . LEU A 1 104 ? -0.292 -0.821 -12.841 1.00 76.50 104 LEU A O 1
ATOM 812 N N . VAL A 1 105 ? 0.290 -1.568 -10.829 1.00 75.62 105 VAL A N 1
ATOM 813 C CA . VAL A 1 105 ? 1.739 -1.454 -11.061 1.00 75.62 105 VAL A CA 1
ATOM 814 C C . VAL A 1 105 ? 2.232 -2.452 -12.109 1.00 75.62 105 VAL A C 1
ATOM 816 O O . VAL A 1 105 ? 3.151 -2.136 -12.865 1.00 75.62 105 VAL A O 1
ATOM 819 N N . VAL A 1 106 ? 1.639 -3.642 -12.184 1.00 70.69 106 VAL A N 1
ATOM 820 C CA . VAL A 1 106 ? 1.992 -4.642 -13.201 1.00 70.69 106 VAL A CA 1
ATOM 821 C C . VAL A 1 106 ? 1.398 -4.282 -14.565 1.00 70.69 106 VAL A C 1
ATOM 823 O O . VAL A 1 106 ? 2.089 -4.396 -15.571 1.00 70.69 106 VAL A O 1
ATOM 826 N N . LEU A 1 107 ? 0.149 -3.809 -14.607 1.00 69.81 107 LEU A N 1
ATOM 827 C CA . LEU A 1 107 ? -0.553 -3.505 -15.859 1.00 69.81 107 LEU A CA 1
ATOM 828 C C . LEU A 1 107 ? -0.197 -2.132 -16.432 1.00 69.81 107 LEU A C 1
ATOM 830 O O . LEU A 1 107 ? 0.057 -2.009 -17.624 1.00 69.81 107 LEU A O 1
ATOM 834 N N . VAL A 1 108 ? -0.204 -1.096 -15.594 1.00 68.19 108 VAL A N 1
ATOM 835 C CA . VAL A 1 108 ? 0.006 0.304 -15.999 1.00 68.19 108 VAL A CA 1
ATOM 836 C C . VAL A 1 108 ? 1.484 0.673 -15.935 1.00 68.19 108 VAL A C 1
ATOM 838 O O . VAL A 1 108 ? 1.964 1.503 -16.694 1.00 68.19 108 VAL A O 1
ATOM 841 N N . GLY A 1 109 ? 2.233 0.037 -15.041 1.00 64.94 109 GLY A N 1
ATOM 842 C CA . GLY A 1 109 ? 3.635 0.346 -14.821 1.00 64.94 109 GLY A CA 1
ATOM 843 C C . GLY A 1 109 ? 4.536 0.307 -16.063 1.00 64.94 109 GLY A C 1
ATOM 844 O O . GLY A 1 109 ? 5.308 1.246 -16.236 1.00 64.94 109 GLY A O 1
ATOM 845 N N . PRO A 1 110 ? 4.440 -0.706 -16.941 1.00 65.00 110 PRO A N 1
ATOM 846 C CA . PRO A 1 110 ? 5.231 -0.773 -18.175 1.00 65.00 110 PRO A CA 1
ATOM 847 C C . PRO A 1 110 ? 4.989 0.409 -19.129 1.00 65.00 110 PRO A C 1
ATOM 849 O O . PRO A 1 110 ? 5.928 0.886 -19.763 1.00 65.00 110 PRO A O 1
ATOM 852 N N . TYR A 1 111 ? 3.782 0.992 -19.129 1.00 63.12 111 TYR A N 1
ATOM 853 C CA . TYR A 1 111 ? 3.474 2.178 -19.939 1.00 63.12 111 TYR A CA 1
ATOM 854 C C . TYR A 1 111 ? 4.261 3.426 -19.516 1.00 63.12 111 TYR A C 1
ATOM 856 O O . TYR A 1 111 ? 4.519 4.285 -20.353 1.00 63.12 111 TYR A O 1
ATOM 864 N N . PHE A 1 112 ? 4.688 3.527 -18.252 1.00 60.53 112 PHE A N 1
ATOM 865 C CA . PHE A 1 112 ? 5.541 4.634 -17.794 1.00 60.53 112 PHE A CA 1
ATOM 866 C C . PHE A 1 112 ? 7.002 4.502 -18.244 1.00 60.53 112 PHE A C 1
ATOM 868 O O . PHE A 1 112 ? 7.735 5.483 -18.186 1.00 60.53 112 PHE A O 1
ATOM 875 N N . GLY A 1 113 ? 7.423 3.304 -18.666 1.00 58.69 113 GLY A N 1
ATOM 876 C CA . GLY A 1 113 ? 8.778 3.017 -19.144 1.00 58.69 113 GLY A CA 1
ATOM 877 C C . GLY A 1 113 ? 8.885 2.816 -20.658 1.00 58.69 113 GLY A C 1
ATOM 878 O O . GLY A 1 113 ? 9.939 2.414 -21.135 1.00 58.69 113 GLY A O 1
ATOM 879 N N . GLY A 1 114 ? 7.799 3.032 -21.410 1.00 55.12 114 GLY A N 1
ATOM 880 C CA . GLY A 1 114 ? 7.767 2.836 -22.864 1.00 55.12 114 GLY A CA 1
ATOM 881 C C . GLY A 1 114 ? 7.784 1.372 -23.330 1.00 55.12 114 GLY A C 1
ATOM 882 O O . GLY A 1 114 ? 7.918 1.127 -24.527 1.00 55.12 114 GLY A O 1
ATOM 883 N N . SER A 1 115 ? 7.633 0.397 -22.426 1.00 59.12 115 SER A N 1
ATOM 884 C CA . SER A 1 115 ? 7.674 -1.036 -22.742 1.00 59.12 115 SER A CA 1
ATOM 885 C C . SER A 1 115 ? 6.295 -1.700 -22.645 1.00 59.12 115 SER A C 1
ATOM 887 O O . SER A 1 115 ? 5.406 -1.268 -21.909 1.00 59.12 115 SER A O 1
ATOM 889 N N . THR A 1 116 ? 6.076 -2.773 -23.413 1.00 55.97 116 THR A N 1
ATOM 890 C CA . THR A 1 116 ? 4.806 -3.518 -23.386 1.00 55.97 116 THR A CA 1
ATOM 891 C C . THR A 1 116 ? 4.783 -4.546 -22.247 1.00 55.97 116 THR A C 1
ATOM 893 O O . THR A 1 116 ? 5.729 -5.326 -22.127 1.00 55.97 116 THR A O 1
ATOM 896 N N . PRO A 1 117 ? 3.680 -4.649 -21.476 1.00 52.47 117 PRO A N 1
ATOM 897 C CA . PRO A 1 117 ? 3.576 -5.429 -20.229 1.00 52.47 117 PRO A CA 1
ATOM 898 C C . PRO A 1 117 ? 3.749 -6.953 -20.371 1.00 52.47 117 PRO A C 1
ATOM 900 O O . PRO A 1 117 ? 3.739 -7.669 -19.373 1.00 52.47 117 PRO A O 1
ATOM 903 N N . LEU A 1 118 ? 3.885 -7.460 -21.598 1.00 58.47 118 LEU A N 1
ATOM 904 C CA . LEU A 1 118 ? 3.992 -8.883 -21.923 1.00 58.47 118 LEU A CA 1
ATOM 905 C C . LEU A 1 118 ? 5.244 -9.233 -22.742 1.00 58.47 118 LEU A C 1
ATOM 907 O O . LEU A 1 118 ? 5.395 -10.393 -23.114 1.00 58.47 118 LEU A O 1
ATOM 911 N N . ALA A 1 119 ? 6.140 -8.275 -23.006 1.00 56.88 119 ALA A N 1
ATOM 912 C CA . ALA A 1 119 ? 7.352 -8.533 -23.792 1.00 56.88 119 ALA A CA 1
ATOM 913 C C . ALA A 1 119 ? 8.287 -9.558 -23.121 1.00 56.88 119 ALA A C 1
ATOM 915 O O . ALA A 1 119 ? 8.889 -10.379 -23.802 1.00 56.88 119 ALA A O 1
ATOM 916 N N . GLU A 1 120 ? 8.352 -9.555 -21.787 1.00 60.78 120 GLU A N 1
ATOM 917 C CA . GLU A 1 120 ? 9.214 -10.442 -20.985 1.00 60.78 120 GLU A CA 1
ATOM 918 C C . GLU A 1 120 ? 8.502 -11.736 -20.528 1.00 60.78 120 GLU A C 1
ATOM 920 O O . GLU A 1 120 ? 9.103 -12.607 -19.900 1.00 60.78 120 GLU A O 1
ATOM 925 N N . GLY A 1 121 ? 7.216 -11.899 -20.870 1.00 63.09 121 GLY A N 1
ATOM 926 C CA . GLY A 1 121 ? 6.413 -13.085 -20.562 1.00 63.09 121 GLY A CA 1
ATOM 927 C C . GLY A 1 121 ? 5.569 -12.991 -19.282 1.00 63.09 121 GLY A C 1
ATOM 928 O O . GLY A 1 121 ? 5.930 -12.379 -18.278 1.00 63.09 121 GLY A O 1
ATOM 929 N N . PHE A 1 122 ? 4.412 -13.662 -19.298 1.00 68.56 122 PHE A N 1
ATOM 930 C CA . PHE A 1 122 ? 3.422 -13.637 -18.209 1.00 68.56 122 PHE A CA 1
ATOM 931 C C . PHE A 1 122 ? 3.982 -14.109 -16.853 1.00 68.56 122 PHE A C 1
ATOM 933 O O . PHE A 1 122 ? 3.606 -13.593 -15.801 1.00 68.56 122 PHE A O 1
ATOM 940 N N . GLY A 1 123 ? 4.919 -15.064 -16.863 1.00 67.81 123 GLY A N 1
ATOM 941 C CA . GLY A 1 123 ? 5.548 -15.579 -15.643 1.00 67.81 123 GLY A CA 1
ATOM 942 C C . GLY A 1 123 ? 6.346 -14.521 -14.874 1.00 67.81 123 GLY A C 1
ATOM 943 O O . GLY A 1 123 ? 6.354 -14.535 -13.641 1.00 67.81 123 GLY A O 1
ATOM 944 N N . PHE A 1 124 ? 6.962 -13.572 -15.583 1.00 70.00 124 PHE A N 1
ATOM 945 C CA . PHE A 1 124 ? 7.685 -12.462 -14.970 1.00 70.00 124 PHE A CA 1
ATOM 946 C C . PHE A 1 124 ? 6.723 -11.500 -14.260 1.00 70.00 124 PHE A C 1
ATOM 948 O O . PHE A 1 124 ? 6.907 -11.200 -13.079 1.00 70.00 124 PHE A O 1
ATOM 955 N N . ALA A 1 125 ? 5.623 -11.133 -14.925 1.00 67.25 125 ALA A N 1
ATOM 956 C CA . ALA A 1 125 ? 4.577 -10.281 -14.361 1.00 67.25 125 ALA A CA 1
ATOM 957 C C . ALA A 1 125 ? 3.964 -10.867 -13.074 1.00 67.25 125 ALA A C 1
ATOM 959 O O . ALA A 1 125 ? 3.767 -10.152 -12.089 1.00 67.25 12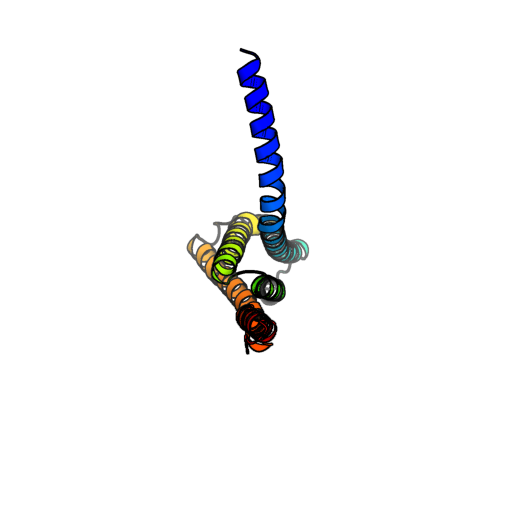5 ALA A O 1
ATOM 960 N N . VAL A 1 126 ? 3.714 -12.181 -13.043 1.00 73.06 126 VAL A N 1
ATOM 961 C CA . VAL A 1 126 ? 3.184 -12.869 -11.854 1.00 73.06 126 VAL A CA 1
ATOM 962 C C . VAL A 1 126 ? 4.201 -12.883 -10.710 1.00 73.06 126 VAL A C 1
ATOM 964 O O . VAL A 1 126 ? 3.844 -12.592 -9.567 1.00 73.06 126 VAL A O 1
ATOM 967 N N . ARG A 1 127 ? 5.480 -13.174 -10.983 1.00 74.81 127 ARG A N 1
ATOM 968 C CA . ARG A 1 127 ? 6.534 -13.105 -9.955 1.00 74.81 127 ARG A CA 1
ATOM 969 C C . ARG A 1 127 ? 6.673 -11.702 -9.380 1.00 74.81 127 ARG A C 1
ATOM 971 O O . ARG A 1 127 ? 6.750 -11.553 -8.162 1.00 74.81 127 ARG A O 1
ATOM 978 N N . GLN A 1 128 ? 6.660 -10.690 -10.241 1.00 71.94 128 GLN A N 1
ATOM 979 C CA . GLN A 1 128 ? 6.740 -9.297 -9.824 1.00 71.94 128 GLN A CA 1
ATOM 980 C C . GLN A 1 128 ? 5.530 -8.902 -8.970 1.00 71.94 128 GLN A C 1
ATOM 982 O O . GLN A 1 128 ? 5.708 -8.265 -7.934 1.00 71.94 128 GLN A O 1
ATOM 987 N N . PHE A 1 129 ? 4.323 -9.352 -9.329 1.00 75.38 129 PHE A N 1
ATOM 988 C CA . PHE A 1 129 ? 3.121 -9.162 -8.515 1.00 75.38 129 PHE A CA 1
ATOM 989 C C . PHE A 1 129 ? 3.287 -9.727 -7.099 1.00 75.38 129 PHE A C 1
ATOM 991 O O . PHE A 1 129 ? 3.041 -9.020 -6.122 1.00 75.38 129 PHE A O 1
ATOM 998 N N . PHE A 1 130 ? 3.733 -10.981 -6.971 1.00 75.81 130 PHE A N 1
ATOM 999 C CA . PHE A 1 130 ? 3.899 -11.620 -5.663 1.00 75.81 130 PHE A CA 1
ATOM 1000 C C . PHE A 1 130 ? 5.031 -11.008 -4.842 1.00 75.81 130 PHE A C 1
ATOM 1002 O O . PHE A 1 130 ? 4.867 -10.832 -3.637 1.00 75.81 130 PHE A O 1
ATOM 1009 N N . PHE A 1 131 ? 6.156 -10.658 -5.467 1.00 78.00 131 PHE A N 1
ATOM 1010 C CA . PHE A 1 131 ? 7.268 -10.020 -4.767 1.00 78.00 131 PHE A CA 1
ATOM 1011 C C . PHE A 1 131 ? 6.858 -8.645 -4.232 1.00 78.00 131 PHE A C 1
ATOM 1013 O O . PHE A 1 131 ? 6.983 -8.365 -3.041 1.00 78.00 131 PHE A O 1
ATOM 1020 N N . TYR A 1 132 ? 6.282 -7.813 -5.100 1.00 77.00 132 TYR A N 1
ATOM 1021 C CA . TYR A 1 132 ? 5.880 -6.457 -4.751 1.00 77.00 132 TYR A CA 1
ATOM 1022 C C . TYR A 1 132 ? 4.722 -6.459 -3.743 1.00 77.00 132 TYR A C 1
ATOM 1024 O O . TYR A 1 132 ? 4.768 -5.774 -2.720 1.00 77.00 132 TYR A O 1
ATOM 1032 N N . GLY A 1 133 ? 3.714 -7.303 -3.979 1.00 75.75 133 GLY A N 1
ATOM 1033 C CA . GLY A 1 133 ? 2.618 -7.530 -3.042 1.00 75.75 133 GLY A CA 1
ATOM 1034 C C . GLY A 1 133 ? 3.114 -8.034 -1.686 1.00 75.75 133 GLY A C 1
ATOM 1035 O O . GLY A 1 133 ? 2.707 -7.507 -0.653 1.00 75.75 133 GLY A O 1
ATOM 1036 N N . GLY A 1 134 ? 4.044 -8.992 -1.675 1.00 79.81 134 GLY A N 1
ATOM 1037 C CA . GLY A 1 134 ? 4.640 -9.547 -0.460 1.00 79.81 134 GLY A CA 1
ATOM 1038 C C . GLY A 1 134 ? 5.371 -8.498 0.375 1.00 79.81 134 GLY A C 1
ATOM 1039 O O . GLY A 1 134 ? 5.136 -8.405 1.580 1.00 79.81 134 GLY A O 1
ATOM 1040 N N . VAL A 1 135 ? 6.191 -7.652 -0.256 1.00 83.56 135 VAL A N 1
ATOM 1041 C CA . VAL A 1 135 ? 6.912 -6.571 0.437 1.00 83.56 135 VAL A CA 1
ATOM 1042 C C . VAL A 1 135 ? 5.947 -5.530 1.012 1.00 83.56 135 VAL A C 1
ATOM 1044 O O . VAL A 1 135 ? 6.105 -5.104 2.159 1.00 83.56 135 VAL A O 1
ATOM 1047 N N . MET A 1 136 ? 4.902 -5.159 0.268 1.00 78.75 136 MET A N 1
ATOM 1048 C CA . MET A 1 136 ? 3.883 -4.227 0.762 1.00 78.75 136 MET A CA 1
ATOM 1049 C C . MET A 1 136 ? 3.098 -4.802 1.951 1.00 78.75 136 MET A C 1
ATOM 1051 O O . MET A 1 136 ? 2.878 -4.093 2.938 1.00 78.75 136 MET A O 1
ATOM 1055 N N . VAL A 1 137 ? 2.722 -6.087 1.897 1.00 78.81 137 VAL A N 1
ATOM 1056 C CA . VAL A 1 137 ? 2.085 -6.796 3.021 1.00 78.81 137 VAL A CA 1
ATOM 1057 C C . VAL A 1 137 ? 3.014 -6.835 4.232 1.00 78.81 137 VAL A C 1
ATOM 1059 O O . VAL A 1 137 ? 2.569 -6.570 5.348 1.00 78.81 137 VAL A O 1
ATOM 1062 N N . PHE A 1 138 ? 4.302 -7.110 4.025 1.00 81.62 138 PHE A N 1
ATOM 1063 C CA . PHE A 1 138 ? 5.294 -7.142 5.096 1.00 81.62 138 PHE A CA 1
ATOM 1064 C C . PHE A 1 138 ? 5.452 -5.773 5.776 1.00 81.62 138 PHE A C 1
ATOM 1066 O O . PHE A 1 138 ? 5.398 -5.688 7.004 1.00 81.62 138 PHE A O 1
ATOM 1073 N N . GLY A 1 139 ? 5.548 -4.686 5.003 1.00 80.44 139 GLY A N 1
ATOM 1074 C CA . GLY A 1 139 ? 5.597 -3.320 5.539 1.00 80.44 139 GLY A CA 1
ATOM 1075 C C . GLY A 1 139 ? 4.349 -2.959 6.354 1.00 80.44 139 GLY A C 1
ATOM 1076 O O . GLY A 1 139 ? 4.448 -2.435 7.466 1.00 80.44 139 GLY A O 1
ATOM 1077 N N . ALA A 1 140 ? 3.160 -3.315 5.859 1.00 79.00 140 ALA A N 1
ATOM 1078 C CA . ALA A 1 140 ? 1.913 -3.113 6.594 1.00 79.00 140 ALA A CA 1
ATOM 1079 C C . ALA A 1 140 ? 1.858 -3.935 7.895 1.00 79.00 140 ALA A C 1
ATOM 1081 O O . ALA A 1 140 ? 1.425 -3.425 8.934 1.00 79.00 140 ALA A O 1
ATOM 1082 N N . ALA A 1 141 ? 2.328 -5.186 7.857 1.00 78.56 141 ALA A N 1
ATOM 1083 C CA . ALA A 1 141 ? 2.400 -6.061 9.021 1.00 78.56 141 ALA A CA 1
ATOM 1084 C C . ALA A 1 141 ? 3.344 -5.498 10.091 1.00 78.56 141 ALA A C 1
ATOM 1086 O O . ALA A 1 141 ? 2.963 -5.456 11.259 1.00 78.56 141 ALA A O 1
ATOM 1087 N N . LEU A 1 142 ? 4.517 -4.984 9.704 1.00 81.81 142 LEU A N 1
ATOM 1088 C CA . LEU A 1 142 ? 5.448 -4.313 10.617 1.00 81.81 142 LEU A CA 1
ATOM 1089 C C . LEU A 1 142 ? 4.820 -3.089 11.295 1.00 81.81 142 LEU A C 1
ATOM 1091 O O . LEU A 1 142 ? 4.978 -2.904 12.504 1.00 81.81 142 LEU A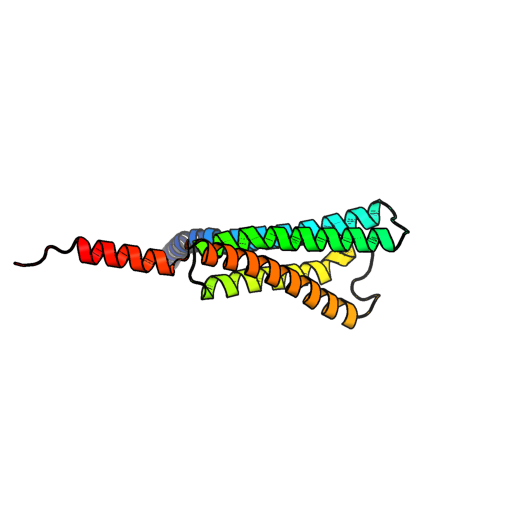 O 1
ATOM 1095 N N . GLY A 1 143 ? 4.066 -2.280 10.546 1.00 78.31 143 GLY A N 1
ATOM 1096 C CA . GLY A 1 143 ? 3.308 -1.150 11.090 1.00 78.31 143 GLY A CA 1
ATOM 1097 C C . GLY A 1 143 ? 2.235 -1.570 12.098 1.00 78.31 143 GLY A C 1
ATOM 1098 O O . GLY A 1 143 ? 2.072 -0.955 13.153 1.00 78.31 143 GLY A O 1
ATOM 1099 N N . GLY A 1 144 ? 1.518 -2.657 11.806 1.00 72.69 144 GLY A N 1
ATOM 1100 C CA . GLY A 1 144 ? 0.559 -3.245 12.741 1.00 72.69 144 GLY A CA 1
ATOM 1101 C C . GLY A 1 144 ? 1.239 -3.771 14.006 1.00 72.69 144 GLY A C 1
ATOM 1102 O O . GLY A 1 144 ? 0.803 -3.465 15.118 1.00 72.69 144 GLY A O 1
ATOM 1103 N N . LEU A 1 145 ? 2.345 -4.502 13.842 1.00 79.19 145 LEU A N 1
ATOM 1104 C CA . LEU A 1 145 ? 3.109 -5.090 14.940 1.00 79.19 145 LEU A CA 1
ATOM 1105 C C . LEU A 1 145 ? 3.649 -4.014 15.884 1.00 79.19 145 LEU A C 1
ATOM 1107 O O . LEU A 1 145 ? 3.548 -4.164 17.097 1.00 79.19 145 LEU A O 1
ATOM 1111 N N . SER A 1 146 ? 4.149 -2.902 15.342 1.00 78.25 146 SER A N 1
ATOM 1112 C CA . SER A 1 146 ? 4.673 -1.793 16.146 1.00 78.25 146 SER A CA 1
ATOM 1113 C C . SER A 1 146 ? 3.602 -1.139 17.032 1.00 78.25 146 SER A C 1
ATOM 1115 O O . SER A 1 146 ? 3.895 -0.725 18.149 1.00 78.25 146 SER A O 1
ATOM 1117 N N . ILE A 1 147 ? 2.330 -1.113 16.620 1.00 78.50 147 ILE A N 1
ATOM 1118 C CA . ILE A 1 147 ? 1.227 -0.645 17.484 1.00 78.50 147 ILE A CA 1
ATOM 1119 C C . ILE A 1 147 ? 0.869 -1.654 18.577 1.00 78.50 147 ILE A C 1
ATOM 1121 O O . ILE A 1 147 ? 0.529 -1.246 19.695 1.00 78.50 147 ILE A O 1
ATOM 1125 N N . VAL A 1 148 ? 0.949 -2.950 18.266 1.00 73.38 148 VAL A N 1
ATOM 1126 C CA . VAL A 1 148 ? 0.738 -4.025 19.244 1.00 73.38 148 VAL A CA 1
ATOM 1127 C C . VAL A 1 148 ? 1.834 -3.985 20.310 1.00 73.38 148 VAL A C 1
ATOM 1129 O O . VAL A 1 148 ? 1.513 -3.994 21.498 1.00 73.38 148 VAL A O 1
ATOM 1132 N N . THR A 1 149 ? 3.105 -3.854 19.914 1.00 75.38 149 THR A N 1
ATOM 1133 C CA . THR A 1 149 ? 4.242 -3.779 20.849 1.00 75.38 149 THR A CA 1
ATOM 1134 C C . THR A 1 149 ? 4.227 -2.501 21.685 1.00 75.38 149 THR A C 1
ATOM 1136 O O . THR A 1 149 ? 4.545 -2.549 22.869 1.00 75.38 149 THR A O 1
ATOM 1139 N N . LEU A 1 150 ? 3.760 -1.375 21.131 1.00 75.56 150 LEU A N 1
ATOM 1140 C CA . LEU A 1 150 ? 3.547 -0.126 21.876 1.00 75.56 150 LEU A CA 1
ATOM 1141 C C . LEU A 1 150 ? 2.361 -0.186 22.863 1.00 75.56 150 LEU A C 1
ATOM 1143 O O . LEU A 1 150 ? 2.047 0.821 23.500 1.00 75.56 150 LEU A O 1
ATOM 1147 N N . GLY A 1 151 ? 1.648 -1.315 22.972 1.00 60.50 151 GLY A N 1
ATOM 1148 C CA . GLY A 1 151 ? 0.537 -1.495 23.917 1.00 60.50 151 GLY A CA 1
ATOM 1149 C C . GLY A 1 151 ? -0.678 -0.599 23.641 1.00 60.50 151 GLY A C 1
ATOM 1150 O O . GLY A 1 151 ? -1.606 -0.524 24.449 1.00 60.50 151 GLY A O 1
ATOM 1151 N N . LYS A 1 152 ? -0.699 0.074 22.484 1.00 62.91 152 LYS A N 1
ATOM 1152 C CA . LYS A 1 152 ? -1.791 0.943 22.016 1.00 62.91 152 LYS A CA 1
ATOM 1153 C C . LYS A 1 152 ? -2.934 0.161 21.360 1.00 62.91 152 LYS A C 1
ATOM 1155 O O . LYS A 1 152 ? -3.899 0.767 20.870 1.00 62.91 152 LYS A O 1
ATOM 1160 N N . ASP A 1 153 ? -2.837 -1.166 21.384 1.00 63.44 153 ASP A N 1
ATOM 1161 C CA . ASP A 1 153 ? -3.818 -2.085 20.830 1.00 63.44 153 ASP A CA 1
ATOM 1162 C C . ASP A 1 153 ? -5.220 -1.838 21.419 1.00 63.44 153 ASP A C 1
ATOM 1164 O O . ASP A 1 153 ? -5.427 -1.518 22.598 1.00 63.44 153 ASP A O 1
ATOM 1168 N N . TRP A 1 154 ? -6.213 -1.975 20.550 1.00 57.19 154 TRP A N 1
ATOM 1169 C CA . TRP A 1 154 ? -7.631 -1.829 20.831 1.00 57.19 154 TRP A CA 1
ATOM 1170 C C . TRP A 1 154 ? -8.087 -2.736 21.981 1.00 57.19 154 TRP A C 1
ATOM 1172 O O . TRP A 1 154 ? -8.945 -2.341 22.775 1.00 57.19 154 TRP A O 1
ATOM 1182 N N . LYS A 1 155 ? -7.459 -3.910 22.137 1.00 60.38 155 LYS A N 1
ATOM 1183 C CA . LYS A 1 155 ? -7.747 -4.857 23.224 1.00 60.38 155 LYS A CA 1
ATOM 1184 C C . LYS A 1 155 ? -7.393 -4.295 24.607 1.00 60.38 155 LYS A C 1
ATOM 1186 O O . LYS A 1 155 ? -8.217 -4.375 25.516 1.00 60.38 155 LYS A O 1
ATOM 1191 N N . SER A 1 156 ? -6.239 -3.633 24.737 1.00 60.19 156 SER A N 1
ATOM 1192 C CA . SER A 1 156 ? -5.798 -2.984 25.984 1.00 60.19 156 SER A CA 1
ATOM 1193 C C . SER A 1 156 ? -6.735 -1.834 26.382 1.00 60.19 156 SER A C 1
ATOM 1195 O O . SER A 1 156 ? -7.162 -1.715 27.532 1.00 60.19 156 SER A O 1
ATOM 1197 N N . ARG A 1 157 ? -7.190 -1.043 25.399 1.00 64.50 157 ARG A N 1
ATOM 1198 C CA . ARG A 1 157 ? -8.190 0.020 25.624 1.00 64.50 157 ARG A CA 1
ATOM 1199 C C . ARG A 1 157 ? -9.580 -0.520 25.963 1.00 64.50 157 ARG A C 1
ATOM 1201 O O . ARG A 1 157 ? -10.287 0.096 26.759 1.00 64.50 157 ARG A O 1
ATOM 1208 N N . GLY A 1 158 ? -9.971 -1.658 25.391 1.00 64.62 158 GLY A N 1
ATOM 1209 C CA . GLY A 1 158 ? -11.219 -2.344 25.727 1.00 64.62 158 GLY A CA 1
ATOM 1210 C C . GLY A 1 158 ? -11.255 -2.820 27.180 1.00 64.62 158 GLY A C 1
ATOM 1211 O O . GLY A 1 158 ? -12.286 -2.691 27.841 1.00 64.62 158 GLY A O 1
ATOM 1212 N N . TRP A 1 159 ? -10.127 -3.309 27.699 1.00 67.44 159 TRP A N 1
ATOM 1213 C CA . TRP A 1 159 ? -10.001 -3.707 29.103 1.00 67.44 159 TRP A CA 1
ATOM 1214 C C . TRP A 1 159 ? -9.993 -2.509 30.046 1.00 67.44 159 TRP A C 1
ATOM 1216 O O . TRP A 1 159 ? -10.764 -2.514 30.999 1.00 67.44 159 TRP A O 1
ATOM 1226 N N . LYS A 1 160 ? -9.265 -1.437 29.713 1.00 70.75 160 LYS A N 1
ATOM 1227 C CA . LYS A 1 160 ? -9.258 -0.197 30.507 1.00 70.75 160 LYS A CA 1
ATOM 1228 C C . LYS A 1 160 ? -10.652 0.433 30.642 1.00 70.75 160 LYS A C 1
ATOM 1230 O O . LYS A 1 160 ? -11.059 0.820 31.727 1.00 70.75 160 LYS A O 1
ATOM 1235 N N . ARG A 1 161 ? -11.445 0.449 29.560 1.00 72.94 161 ARG A N 1
ATOM 1236 C CA . ARG A 1 161 ? -12.842 0.931 29.602 1.00 72.94 161 ARG A CA 1
ATOM 1237 C C . ARG A 1 161 ? -13.758 0.046 30.447 1.00 72.94 161 ARG A C 1
ATOM 1239 O O . ARG A 1 161 ? -14.663 0.562 31.096 1.00 72.94 161 ARG A O 1
ATOM 1246 N N . ARG A 1 162 ? -13.556 -1.276 30.422 1.00 74.50 162 ARG A N 1
ATOM 1247 C CA . ARG A 1 162 ? -14.303 -2.210 31.280 1.00 74.50 162 ARG A CA 1
ATOM 1248 C C . ARG A 1 162 ? -13.925 -2.039 32.743 1.00 74.50 162 ARG A C 1
ATOM 1250 O O . ARG A 1 162 ? -14.814 -2.035 33.584 1.00 74.50 162 ARG A O 1
ATOM 1257 N N . GLU A 1 163 ? -12.643 -1.858 3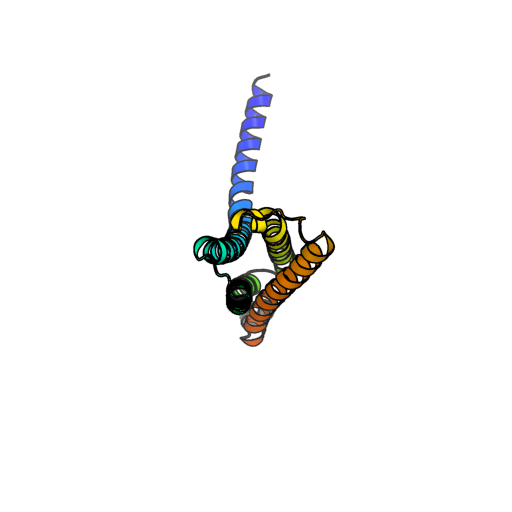3.025 1.00 79.81 163 GLU A N 1
ATOM 1258 C CA . GLU A 1 163 ? -12.144 -1.565 34.362 1.00 79.81 163 GLU A CA 1
ATOM 1259 C C . GLU A 1 163 ? -12.759 -0.266 34.891 1.00 79.81 163 GLU A C 1
ATOM 1261 O O . GLU A 1 163 ? -13.381 -0.289 35.948 1.00 79.81 163 GLU A O 1
ATOM 1266 N N . ASP A 1 164 ? -12.736 0.818 34.109 1.00 79.25 164 ASP A N 1
ATOM 1267 C CA . ASP A 1 164 ? -13.378 2.089 34.469 1.00 79.25 164 ASP A CA 1
ATOM 1268 C C . ASP A 1 164 ? -14.891 1.944 34.704 1.00 79.25 164 ASP A C 1
ATOM 1270 O O . ASP A 1 164 ? -15.437 2.542 35.631 1.00 79.25 164 ASP A O 1
ATOM 1274 N N . GLN A 1 165 ? -15.590 1.135 33.901 1.00 79.19 165 GLN A N 1
ATOM 1275 C CA . GLN A 1 165 ? -17.019 0.864 34.098 1.00 79.19 165 GLN A CA 1
ATOM 1276 C C . GLN A 1 165 ? -17.302 0.055 35.367 1.00 79.19 165 GLN A C 1
ATOM 1278 O O . GLN A 1 165 ? -18.274 0.343 36.064 1.00 79.19 165 GLN A O 1
ATOM 1283 N N . ILE A 1 166 ? -16.473 -0.943 35.677 1.00 76.94 166 ILE A N 1
ATOM 1284 C CA . ILE A 1 166 ? -16.595 -1.739 36.903 1.00 76.94 166 ILE A CA 1
ATOM 1285 C C . ILE A 1 166 ? -16.285 -0.864 38.124 1.00 76.94 166 ILE A C 1
ATOM 1287 O O . ILE A 1 166 ? -17.012 -0.925 39.111 1.00 76.94 166 ILE A O 1
ATOM 1291 N N . ARG A 1 167 ? -15.270 0.005 38.040 1.00 76.88 167 ARG A N 1
ATOM 1292 C CA . ARG A 1 167 ? -14.851 0.908 39.125 1.00 76.88 167 ARG A CA 1
ATOM 1293 C C . ARG A 1 167 ? -15.854 2.029 39.403 1.00 76.88 167 ARG A C 1
ATOM 1295 O O . ARG A 1 167 ? -15.977 2.459 40.543 1.00 76.88 167 ARG A O 1
ATOM 1302 N N . ARG A 1 168 ? -16.570 2.500 38.374 1.00 76.62 168 ARG A N 1
ATOM 1303 C CA . ARG A 1 168 ? -17.621 3.528 38.488 1.00 76.62 168 ARG A CA 1
ATOM 1304 C C . ARG A 1 168 ? -18.972 2.984 38.942 1.00 76.62 168 ARG A C 1
ATOM 1306 O O . ARG A 1 168 ? -19.835 3.787 39.288 1.00 76.62 168 ARG A O 1
ATOM 1313 N N . LYS A 1 169 ? -19.195 1.664 38.933 1.00 68.94 169 LYS A N 1
ATOM 1314 C CA . LYS A 1 169 ? -20.423 1.110 39.513 1.00 68.94 169 LYS A CA 1
ATOM 1315 C C . LYS A 1 169 ? -20.352 1.266 41.037 1.00 68.94 169 LYS A C 1
ATOM 1317 O O . LYS A 1 169 ? -19.459 0.674 41.645 1.00 68.94 169 LYS A O 1
ATOM 1322 N N . PRO A 1 170 ? -21.266 2.027 41.668 1.00 67.44 170 PRO A N 1
ATOM 1323 C CA . PRO A 1 170 ? -21.312 2.098 43.118 1.00 67.44 170 PRO A CA 1
ATOM 1324 C C . PRO A 1 170 ? -21.584 0.689 43.645 1.00 67.44 170 PRO A C 1
ATOM 1326 O O . PRO A 1 170 ? -22.551 0.040 43.233 1.00 67.44 170 PRO A O 1
ATOM 1329 N N . LYS A 1 171 ? -20.700 0.193 44.519 1.00 65.44 171 LYS A N 1
ATOM 1330 C CA . LYS A 1 171 ? -20.994 -1.005 45.306 1.00 65.44 171 LYS A CA 1
ATOM 1331 C C . LYS A 1 171 ? -22.282 -0.702 46.066 1.00 65.44 171 LYS A C 1
ATOM 1333 O O . LYS A 1 171 ? -22.304 0.237 46.855 1.00 65.44 171 LYS A O 1
ATOM 1338 N N . ARG A 1 172 ? -23.353 -1.449 45.784 1.00 65.38 172 ARG A N 1
ATOM 1339 C CA . ARG A 1 172 ? -24.511 -1.483 46.677 1.00 65.38 172 ARG A CA 1
ATOM 1340 C C . ARG A 1 172 ? -24.020 -2.148 47.960 1.00 65.38 172 ARG A C 1
ATOM 1342 O O . ARG A 1 172 ? -23.787 -3.355 47.956 1.00 65.38 172 ARG A O 1
ATOM 1349 N N . VAL A 1 173 ? -23.712 -1.314 48.948 1.00 60.56 173 VAL A N 1
ATOM 1350 C CA . VAL A 1 173 ? -23.577 -1.683 50.361 1.00 60.56 173 VAL A CA 1
ATOM 1351 C C . VAL A 1 173 ? -2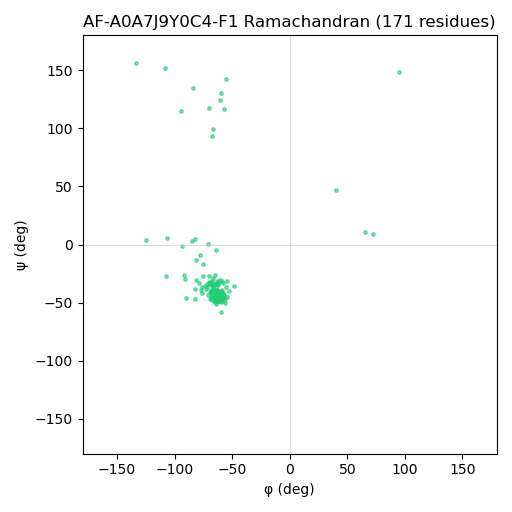4.965 -1.809 50.958 1.00 60.56 173 VAL A C 1
ATOM 1353 O O . VAL A 1 173 ? -25.831 -0.997 50.561 1.00 60.56 173 VAL A O 1
#

Mean predicted aligned error: 11.9 Å